Protein AF-A0A8J3VW09-F1 (afdb_monomer_lite)

Radius of gyration: 15.98 Å; chains: 1; bounding box: 36×47×38 Å

Organism: NCBI:txid556532

Foldseek 3Di:
DVVVVVQVQPAQQLLVVVDWDADPVQFIARDPLCPVDPQGQFGQDPNDTGGDPDHHSVCQNVVLQVPALDDDQPPCVPCSRADSSCCVVVVGGPCVVVNPDRDDPPPDDGDDPPDDDD

InterPro domains:
  IPR013785 Aldolase-type TIM barrel [G3DSA:3.20.20.70] (2-111)
  IPR023885 4Fe4S-binding SPASM domain [TIGR04085] (18-90)
  IPR058240 Radical SAM superfamily [SSF102114] (8-83)

pLDDT: mean 83.86, std 9.91, range [53.47, 97.31]

Structure (mmCIF, N/CA/C/O backbone):
data_AF-A0A8J3VW09-F1
#
_entry.id   AF-A0A8J3VW09-F1
#
loop_
_atom_site.group_PDB
_atom_site.id
_atom_site.type_symbol
_atom_site.label_atom_id
_atom_site.label_alt_id
_atom_site.label_comp_id
_atom_site.label_asym_id
_atom_site.label_entity_id
_atom_site.label_seq_id
_atom_site.pdbx_PDB_ins_code
_atom_site.Cartn_x
_atom_site.Cartn_y
_atom_site.Cartn_z
_atom_site.occupancy
_atom_site.B_iso_or_equiv
_atom_site.auth_seq_id
_atom_site.auth_comp_id
_atom_site.auth_asym_id
_atom_site.auth_atom_id
_atom_site.pdbx_PDB_model_num
ATOM 1 N N . MET A 1 1 ? 2.575 -9.564 -18.626 1.00 65.81 1 MET A N 1
ATOM 2 C CA . MET A 1 1 ? 1.385 -9.722 -17.763 1.00 65.81 1 MET A CA 1
ATOM 3 C C . MET A 1 1 ? 0.525 -10.920 -18.119 1.00 65.81 1 MET A C 1
ATOM 5 O O . MET A 1 1 ? 0.170 -11.617 -17.190 1.00 65.81 1 MET A O 1
ATOM 9 N N . ALA A 1 2 ? 0.230 -11.209 -19.395 1.00 73.94 2 ALA A N 1
ATOM 10 C CA . ALA A 1 2 ? -0.635 -12.341 -19.769 1.00 73.94 2 ALA A CA 1
ATOM 11 C C . ALA A 1 2 ? -0.248 -13.681 -19.111 1.00 73.94 2 ALA A C 1
ATOM 13 O O . ALA A 1 2 ? -1.117 -14.358 -18.581 1.00 73.94 2 ALA A O 1
ATOM 14 N N . ARG A 1 3 ? 1.053 -14.008 -19.060 1.00 80.75 3 ARG A N 1
ATOM 15 C CA . ARG A 1 3 ? 1.559 -15.186 -18.337 1.00 80.75 3 ARG A CA 1
ATOM 16 C C . ARG A 1 3 ? 1.207 -15.155 -16.844 1.00 80.75 3 ARG A C 1
ATOM 18 O O . ARG A 1 3 ? 0.521 -16.045 -16.378 1.00 80.75 3 ARG A O 1
ATOM 25 N N . TYR A 1 4 ? 1.591 -14.098 -16.126 1.00 78.44 4 TYR A N 1
ATOM 26 C CA . TYR A 1 4 ? 1.277 -13.968 -14.697 1.00 78.44 4 TYR A CA 1
ATOM 27 C C . TYR A 1 4 ? -0.232 -13.953 -14.418 1.00 78.44 4 TYR A C 1
ATOM 29 O O . TYR A 1 4 ? -0.674 -14.529 -13.435 1.00 78.44 4 TYR A O 1
ATOM 37 N N . ALA A 1 5 ? -1.029 -13.327 -15.286 1.00 78.88 5 ALA A N 1
ATOM 38 C CA . ALA A 1 5 ? -2.483 -13.341 -15.182 1.00 78.88 5 ALA A CA 1
ATOM 39 C C . ALA A 1 5 ? -3.057 -14.755 -15.377 1.00 78.88 5 ALA A C 1
ATOM 41 O O . ALA A 1 5 ? -3.958 -15.139 -14.637 1.00 78.88 5 ALA A O 1
ATOM 42 N N . ALA A 1 6 ? -2.512 -15.538 -16.317 1.00 82.38 6 ALA A N 1
ATOM 43 C CA . ALA A 1 6 ? -2.861 -16.949 -16.493 1.00 82.38 6 ALA A CA 1
ATOM 44 C C . ALA A 1 6 ? -2.462 -17.799 -15.275 1.00 82.38 6 ALA A C 1
ATOM 46 O O . ALA A 1 6 ? -3.206 -18.695 -14.894 1.00 82.38 6 ALA A O 1
ATOM 47 N N . ASP A 1 7 ? -1.353 -17.453 -14.618 1.00 80.06 7 ASP A N 1
ATOM 48 C CA . ASP A 1 7 ? -0.917 -18.074 -13.362 1.00 80.06 7 ASP A CA 1
ATOM 49 C C . ASP A 1 7 ? -1.758 -17.612 -12.144 1.00 80.06 7 ASP A C 1
ATOM 51 O O . ASP A 1 7 ? -1.534 -18.069 -11.026 1.00 80.06 7 ASP A O 1
ATOM 55 N N . GLY A 1 8 ? -2.732 -16.708 -12.334 1.00 80.56 8 GLY A N 1
ATOM 56 C CA . GLY A 1 8 ? -3.659 -16.237 -11.297 1.00 80.56 8 GLY A CA 1
ATOM 57 C C . GLY A 1 8 ? -3.282 -14.907 -10.635 1.00 80.56 8 GLY A C 1
ATOM 58 O O . GLY A 1 8 ? -3.930 -14.485 -9.674 1.00 80.56 8 GLY A O 1
ATOM 59 N N . TYR A 1 9 ? -2.256 -14.204 -11.120 1.00 81.94 9 TYR A N 1
ATOM 60 C CA . TYR A 1 9 ? -1.897 -12.886 -10.602 1.00 81.94 9 TYR A CA 1
ATOM 61 C C . TYR A 1 9 ? -2.882 -11.815 -11.079 1.00 81.94 9 TYR A C 1
ATOM 63 O O . TYR A 1 9 ? -2.881 -11.410 -12.241 1.00 81.94 9 TYR A O 1
ATOM 71 N N . ARG A 1 10 ? -3.695 -11.302 -10.149 1.00 78.81 10 ARG A N 1
ATOM 72 C CA . ARG A 1 10 ? -4.712 -10.269 -10.421 1.00 78.81 10 ARG A CA 1
ATOM 73 C C . ARG A 1 10 ? -4.220 -8.833 -10.219 1.00 78.81 10 ARG A C 1
ATOM 75 O O . ARG A 1 10 ? -4.986 -7.894 -10.393 1.00 78.81 10 ARG A O 1
ATOM 82 N N . GLY A 1 11 ? -2.947 -8.646 -9.867 1.00 81.94 11 GLY A N 1
ATOM 83 C CA . GLY A 1 11 ? -2.371 -7.333 -9.576 1.00 81.94 11 GLY A CA 1
ATOM 84 C C . GLY A 1 11 ? -2.298 -7.011 -8.081 1.00 81.94 11 GLY A C 1
ATOM 85 O O . GLY A 1 11 ? -2.339 -7.891 -7.222 1.00 81.94 11 GLY A O 1
ATOM 86 N N . CYS A 1 12 ? -2.128 -5.726 -7.765 1.00 85.44 12 CYS A N 1
ATOM 87 C CA . CYS A 1 12 ? -1.923 -5.257 -6.395 1.00 85.44 12 CYS A CA 1
ATOM 88 C C . CYS A 1 12 ? -3.252 -5.146 -5.633 1.00 85.44 12 CYS A C 1
ATOM 90 O O . CYS A 1 12 ? -4.064 -4.271 -5.927 1.00 85.44 12 CYS A O 1
ATOM 92 N N . ILE A 1 13 ? -3.429 -5.983 -4.607 1.00 85.88 13 ILE A N 1
ATOM 93 C CA . ILE A 1 13 ? -4.619 -5.990 -3.736 1.00 85.88 13 ILE A CA 1
ATOM 94 C C . ILE A 1 13 ? -4.837 -4.622 -3.073 1.00 85.88 13 ILE A C 1
ATOM 96 O O . ILE A 1 13 ? -5.959 -4.126 -3.080 1.00 85.88 13 ILE A O 1
ATOM 100 N N . GLY A 1 14 ? -3.767 -3.976 -2.591 1.00 87.19 14 GLY A N 1
ATOM 101 C CA . GLY A 1 14 ? -3.850 -2.657 -1.952 1.00 87.19 14 GLY A CA 1
ATOM 102 C C . GLY A 1 14 ? -4.364 -1.554 -2.883 1.00 87.19 14 GLY A C 1
ATOM 103 O O . GLY A 1 14 ? -5.071 -0.659 -2.440 1.00 87.19 14 GLY A O 1
ATOM 104 N N . ARG A 1 15 ? -4.087 -1.646 -4.192 1.00 85.44 15 ARG A N 1
ATOM 105 C CA . ARG A 1 15 ? -4.631 -0.710 -5.194 1.00 85.44 15 ARG A CA 1
ATOM 106 C C . ARG A 1 15 ? -6.069 -1.027 -5.584 1.00 85.44 15 ARG A C 1
ATOM 108 O O . ARG A 1 15 ? -6.822 -0.119 -5.910 1.00 85.44 15 ARG A O 1
ATOM 115 N N . MET A 1 16 ? -6.425 -2.309 -5.604 1.00 84.31 16 MET A N 1
ATOM 116 C CA . MET A 1 16 ? -7.783 -2.748 -5.929 1.00 84.31 16 MET A CA 1
ATOM 117 C C . MET A 1 16 ? -8.749 -2.580 -4.754 1.00 84.31 16 MET A C 1
ATOM 119 O O . MET A 1 16 ? -9.952 -2.670 -4.966 1.00 84.31 16 MET A O 1
ATOM 123 N N . LEU A 1 17 ? -8.234 -2.353 -3.537 1.00 84.56 17 LEU A N 1
ATOM 124 C CA . LEU A 1 17 ? -9.013 -2.315 -2.295 1.00 84.56 17 LEU A CA 1
ATOM 125 C C . LEU A 1 17 ? -9.884 -3.572 -2.115 1.00 84.56 17 LEU A C 1
ATOM 127 O O . LEU A 1 17 ? -10.955 -3.526 -1.522 1.00 84.56 17 LEU A O 1
ATOM 131 N N . ASP A 1 18 ? -9.411 -4.707 -2.638 1.00 82.81 18 ASP A N 1
ATOM 132 C CA . ASP A 1 18 ? -10.179 -5.958 -2.697 1.00 82.81 18 ASP A CA 1
ATOM 133 C C . ASP A 1 18 ? -10.347 -6.591 -1.306 1.00 82.81 18 ASP A C 1
ATOM 135 O O . ASP A 1 18 ? -11.294 -7.331 -1.051 1.00 82.81 18 ASP A O 1
ATOM 139 N N . ARG A 1 19 ? -9.407 -6.328 -0.387 1.00 86.06 19 ARG A N 1
ATOM 140 C CA . ARG A 1 19 ? -9.376 -6.941 0.947 1.00 86.06 19 ARG A CA 1
ATOM 141 C C . ARG A 1 19 ? -8.846 -5.968 1.990 1.00 86.06 19 ARG A C 1
ATOM 143 O O . ARG A 1 19 ? -7.879 -5.255 1.738 1.00 86.06 19 ARG A O 1
ATOM 150 N N . ILE A 1 20 ? -9.440 -6.022 3.179 1.00 91.12 20 ILE A N 1
ATOM 151 C CA . ILE A 1 20 ? -8.967 -5.341 4.387 1.00 91.12 20 ILE A CA 1
ATOM 152 C C . ILE A 1 20 ? -8.638 -6.402 5.439 1.00 91.12 20 ILE A C 1
ATOM 154 O O . ILE A 1 20 ? -9.392 -7.354 5.629 1.00 91.12 20 ILE A O 1
ATOM 158 N N . SER A 1 21 ? -7.506 -6.235 6.118 1.00 93.75 21 SER A N 1
ATOM 159 C CA . SER A 1 21 ? -7.116 -7.019 7.293 1.00 93.75 21 SER A CA 1
ATOM 160 C C . SER A 1 21 ? -7.266 -6.142 8.530 1.00 93.75 21 SER A C 1
ATOM 162 O O . SER A 1 21 ? -6.627 -5.098 8.598 1.00 93.75 21 SER A O 1
ATOM 164 N N . ILE A 1 22 ? -8.107 -6.548 9.480 1.00 95.56 22 ILE A N 1
ATOM 165 C CA . ILE A 1 22 ? -8.338 -5.829 10.741 1.00 95.56 22 ILE A CA 1
ATOM 166 C C . ILE A 1 22 ? -7.590 -6.560 11.852 1.00 95.56 22 ILE A C 1
ATOM 168 O O . ILE A 1 22 ? -7.762 -7.768 12.022 1.00 95.56 22 ILE A O 1
ATOM 172 N N . PHE A 1 23 ? -6.758 -5.831 12.586 1.00 95.81 23 PHE A N 1
ATOM 173 C CA . PHE A 1 23 ? -5.943 -6.359 13.671 1.00 95.81 23 PHE A CA 1
ATOM 174 C C . PHE A 1 23 ? -6.653 -6.204 15.026 1.00 95.81 23 PHE A C 1
ATOM 176 O O . PHE A 1 23 ? -7.561 -5.379 15.156 1.00 95.81 23 PHE A O 1
ATOM 183 N N . PRO A 1 24 ? -6.261 -6.981 16.057 1.00 95.25 24 PRO A N 1
ATOM 184 C CA . PRO A 1 24 ? -6.880 -6.907 17.386 1.00 95.25 24 PRO A CA 1
ATOM 185 C C . PRO A 1 24 ? -6.767 -5.542 18.078 1.00 95.25 24 PRO A C 1
ATOM 187 O O . PRO A 1 24 ? -7.561 -5.245 18.964 1.00 95.25 24 PRO A O 1
ATOM 190 N N . ASP A 1 25 ? -5.794 -4.718 17.686 1.00 94.81 25 ASP A N 1
ATOM 191 C CA . ASP A 1 25 ? -5.616 -3.342 18.170 1.00 94.81 25 ASP A CA 1
ATOM 192 C C . ASP A 1 25 ? -6.530 -2.324 17.463 1.00 94.81 25 ASP A C 1
ATOM 194 O O . ASP A 1 25 ? -6.488 -1.133 17.761 1.00 94.81 25 ASP A O 1
ATOM 198 N N . GLY A 1 26 ? -7.354 -2.791 16.525 1.00 96.00 26 GLY A N 1
ATOM 199 C CA . GLY A 1 26 ? -8.274 -1.983 15.741 1.00 96.00 26 GLY A CA 1
ATOM 200 C C . GLY A 1 26 ? -7.680 -1.436 14.446 1.00 96.00 26 GLY A C 1
ATOM 201 O O . GLY A 1 26 ? -8.452 -0.991 13.599 1.00 96.00 26 GLY A O 1
ATOM 202 N N . ARG A 1 27 ? -6.364 -1.497 14.215 1.00 96.81 27 ARG A N 1
ATOM 203 C CA . ARG A 1 27 ? -5.781 -0.999 12.961 1.00 96.81 27 ARG A CA 1
ATOM 204 C C . ARG A 1 27 ? -6.192 -1.890 11.792 1.00 96.81 27 ARG A C 1
ATOM 206 O O . ARG A 1 27 ? -6.206 -3.118 11.888 1.00 96.81 27 ARG A O 1
ATOM 213 N N . ALA A 1 28 ? -6.538 -1.269 10.671 1.00 96.50 28 ALA A N 1
ATOM 214 C CA . ALA A 1 28 ? -6.996 -1.950 9.472 1.00 96.50 28 ALA A CA 1
ATOM 215 C C . ALA A 1 28 ? -6.137 -1.571 8.262 1.00 96.50 28 ALA A C 1
ATOM 217 O O . ALA A 1 28 ? -5.936 -0.391 7.972 1.00 96.50 28 ALA A O 1
ATOM 218 N N . TYR A 1 29 ? -5.673 -2.591 7.541 1.00 95.81 29 TYR A N 1
ATOM 219 C CA . TYR A 1 29 ? -4.709 -2.464 6.450 1.00 95.81 29 TYR A CA 1
ATOM 220 C C . TYR A 1 29 ? -5.231 -3.084 5.154 1.00 95.81 29 TYR A C 1
ATOM 222 O O . TYR A 1 29 ? -5.872 -4.139 5.176 1.00 95.81 29 TYR A O 1
ATOM 230 N N . VAL A 1 30 ? -4.900 -2.481 4.014 1.00 93.62 30 VAL A N 1
ATOM 231 C CA . VAL A 1 30 ? -5.191 -3.016 2.669 1.00 93.62 30 VAL A CA 1
ATOM 232 C C . VAL A 1 30 ? -3.999 -3.756 2.054 1.00 93.62 30 VAL A C 1
ATOM 234 O O . VAL A 1 30 ? -4.161 -4.517 1.096 1.00 93.62 30 VAL A O 1
ATOM 237 N N . CYS A 1 31 ? -2.790 -3.579 2.594 1.00 93.31 31 CYS A N 1
ATOM 238 C CA . CYS A 1 31 ? -1.585 -4.264 2.152 1.00 93.31 31 CYS A CA 1
ATOM 239 C C . CYS A 1 31 ? -0.947 -5.078 3.276 1.00 93.31 31 CYS A C 1
ATOM 241 O O . CYS A 1 31 ? -0.468 -4.552 4.276 1.00 93.31 31 CYS A O 1
ATOM 243 N N . SER A 1 32 ? -0.814 -6.384 3.045 1.00 91.12 32 SER A N 1
ATOM 244 C CA . SER A 1 32 ? -0.154 -7.282 3.997 1.00 91.12 32 SER A CA 1
ATOM 245 C C . SER A 1 32 ? 1.335 -7.016 4.204 1.00 91.12 32 SER A C 1
ATOM 247 O O . SER A 1 32 ? 1.916 -7.560 5.133 1.00 91.12 32 SER A O 1
ATOM 249 N N . PHE A 1 33 ? 1.961 -6.196 3.358 1.00 92.12 33 PHE A N 1
ATOM 250 C CA . PHE A 1 33 ? 3.370 -5.841 3.510 1.00 92.12 33 PHE A CA 1
ATOM 251 C C . PHE A 1 33 ? 3.589 -4.629 4.426 1.00 92.12 33 PHE A C 1
ATOM 253 O O . PHE A 1 33 ? 4.729 -4.276 4.698 1.00 92.12 33 PHE A O 1
ATOM 260 N N . LEU A 1 34 ? 2.508 -3.994 4.892 1.00 93.12 34 LEU A N 1
ATOM 261 C CA . LEU A 1 34 ? 2.543 -2.769 5.693 1.00 93.12 34 LEU A CA 1
ATOM 262 C C . LEU A 1 34 ? 1.963 -2.942 7.101 1.00 93.12 34 LEU A C 1
ATOM 264 O O . LEU A 1 34 ? 1.818 -1.948 7.810 1.00 93.12 34 LEU A O 1
ATOM 268 N N . PHE A 1 35 ? 1.658 -4.175 7.516 1.00 92.38 35 PHE A N 1
ATOM 269 C CA . PHE A 1 35 ? 1.024 -4.476 8.805 1.00 92.38 35 PHE A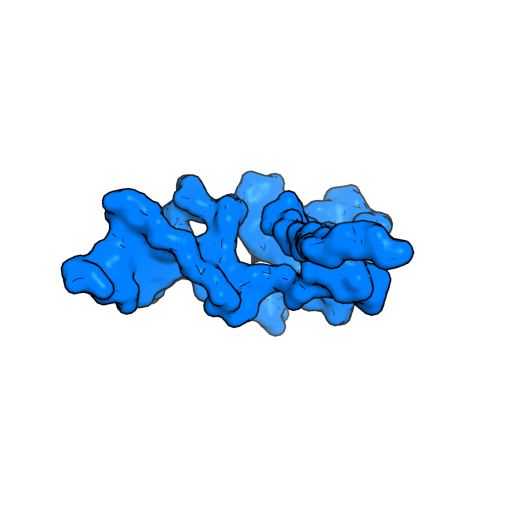 CA 1
ATOM 270 C C . PHE A 1 35 ? 1.772 -3.912 10.022 1.00 92.38 35 PHE A C 1
ATOM 272 O O . PHE A 1 35 ? 1.134 -3.512 10.988 1.00 92.38 35 PHE A O 1
ATOM 279 N N . ASP A 1 36 ? 3.100 -3.810 9.959 1.00 85.88 36 ASP A N 1
ATOM 280 C CA . ASP A 1 36 ? 3.922 -3.287 11.059 1.00 85.88 36 ASP A CA 1
ATOM 281 C C . ASP A 1 36 ? 4.178 -1.772 10.967 1.00 85.88 36 ASP A C 1
ATOM 283 O O . ASP A 1 36 ? 5.004 -1.226 11.696 1.00 85.88 36 ASP A O 1
ATOM 287 N N . THR A 1 37 ? 3.495 -1.072 10.058 1.00 91.81 37 THR A N 1
ATOM 288 C CA . THR A 1 37 ? 3.650 0.376 9.864 1.00 91.81 37 THR A CA 1
ATOM 289 C C . THR A 1 37 ? 2.482 1.153 10.458 1.00 91.81 37 THR A C 1
ATOM 291 O O . THR A 1 37 ? 1.378 0.632 10.626 1.00 91.81 37 THR A O 1
ATOM 294 N N . ASP A 1 38 ? 2.685 2.448 10.681 1.00 92.12 38 ASP A N 1
ATOM 295 C CA . ASP A 1 38 ? 1.612 3.348 11.112 1.00 92.12 38 ASP A CA 1
ATOM 296 C C . ASP A 1 38 ? 0.739 3.861 9.953 1.00 92.12 38 ASP A C 1
ATOM 298 O O . ASP A 1 38 ? -0.176 4.647 10.178 1.00 92.12 38 ASP A O 1
ATOM 302 N N . LEU A 1 39 ? 0.943 3.378 8.720 1.00 95.12 39 LEU A N 1
ATOM 303 C CA . LEU A 1 39 ? 0.202 3.809 7.524 1.00 95.12 39 LEU A CA 1
ATOM 304 C C . LEU A 1 39 ? -1.162 3.122 7.336 1.00 95.12 39 LEU A C 1
ATOM 306 O O . LEU A 1 39 ? -1.706 3.145 6.237 1.00 95.12 39 LEU A O 1
ATOM 310 N N . HIS A 1 40 ? -1.725 2.517 8.376 1.00 95.81 40 HIS A N 1
ATOM 311 C CA . HIS A 1 40 ? -3.022 1.837 8.340 1.00 95.81 40 HIS A CA 1
ATOM 312 C C . HIS A 1 40 ? -4.121 2.652 7.629 1.00 95.81 40 HIS A C 1
ATOM 314 O O . HIS A 1 40 ? -4.358 3.826 7.934 1.00 95.81 40 HIS A O 1
ATOM 320 N N . PHE A 1 41 ? -4.807 2.005 6.684 1.00 96.25 41 PHE A N 1
ATOM 321 C CA . PHE A 1 41 ? -5.898 2.576 5.891 1.00 96.25 41 PHE A CA 1
ATOM 322 C C . PHE A 1 41 ? -7.082 3.064 6.742 1.00 96.25 41 PHE A C 1
ATOM 324 O O . PHE A 1 41 ? -7.692 4.096 6.454 1.00 96.25 41 PHE A O 1
ATOM 331 N N . ALA A 1 42 ? -7.430 2.321 7.791 1.00 96.19 42 ALA A N 1
ATOM 332 C CA . ALA A 1 42 ? -8.587 2.610 8.631 1.00 96.19 42 ALA A CA 1
ATOM 333 C C . ALA A 1 42 ? -8.397 2.089 10.060 1.00 96.19 42 ALA A C 1
ATOM 335 O O . ALA A 1 42 ? -7.463 1.343 10.341 1.00 96.19 42 ALA A O 1
ATOM 336 N N . ASN A 1 43 ? -9.308 2.464 10.953 1.00 96.75 43 ASN A N 1
ATOM 337 C CA . ASN A 1 43 ? -9.428 1.907 12.296 1.00 96.75 43 ASN A CA 1
ATOM 338 C C . ASN A 1 43 ? -10.815 1.293 12.489 1.00 96.75 43 ASN A C 1
ATOM 340 O O . ASN A 1 43 ? -11.808 1.809 11.982 1.00 96.75 43 ASN A O 1
ATOM 344 N N . MET A 1 44 ? -10.885 0.211 13.251 1.00 97.31 44 MET A N 1
ATOM 345 C CA . MET A 1 44 ? -12.119 -0.358 13.765 1.00 97.31 44 MET A CA 1
ATOM 346 C C . MET A 1 44 ? -12.466 0.349 15.076 1.00 97.31 44 MET A C 1
ATOM 348 O O . MET A 1 44 ? -11.759 0.201 16.069 1.00 97.31 44 MET A O 1
ATOM 352 N N . VAL A 1 45 ? -13.551 1.118 15.077 1.00 96.38 45 VAL A N 1
ATOM 353 C CA . VAL A 1 45 ? -14.043 1.868 16.238 1.00 96.38 45 VAL A CA 1
ATOM 354 C C . VAL A 1 45 ? -15.495 1.479 16.459 1.00 96.38 45 VAL A C 1
ATOM 356 O O . VAL A 1 45 ? -16.316 1.647 15.562 1.00 96.38 45 VAL A O 1
ATOM 359 N N . ASP A 1 46 ? -15.805 0.904 17.621 1.00 95.25 46 ASP A N 1
ATOM 360 C CA . ASP A 1 46 ? -17.166 0.495 18.002 1.00 95.25 46 ASP A CA 1
ATOM 361 C C . ASP A 1 46 ? -17.884 -0.357 16.932 1.00 95.25 46 ASP A C 1
ATOM 363 O O . ASP A 1 46 ? -19.063 -0.178 16.628 1.00 95.25 46 ASP A O 1
ATOM 367 N N . GLY A 1 47 ? -17.144 -1.289 16.320 1.00 94.56 47 GLY A N 1
ATOM 368 C CA . GLY A 1 47 ? -17.655 -2.175 15.268 1.00 94.56 47 GLY A CA 1
ATOM 369 C C . GLY A 1 47 ? -17.795 -1.524 13.888 1.00 94.56 47 GLY A C 1
ATOM 370 O O . GLY A 1 47 ? -18.307 -2.162 12.969 1.00 94.56 47 GLY A O 1
ATOM 371 N N . GLN A 1 48 ? -17.336 -0.283 13.718 1.00 96.56 48 GLN A N 1
ATOM 372 C CA . GLN A 1 48 ? -17.347 0.438 12.449 1.00 96.56 48 GLN A CA 1
ATOM 373 C C . GLN A 1 48 ? -15.935 0.642 11.908 1.00 96.56 48 GLN A C 1
ATOM 375 O O . GLN A 1 48 ? -15.009 0.978 12.643 1.00 96.56 48 GLN A O 1
ATOM 380 N N . VAL A 1 49 ? -15.782 0.501 10.591 1.00 95.38 49 VAL A N 1
ATOM 381 C CA . VAL A 1 49 ? -14.541 0.854 9.895 1.00 95.38 49 VAL A CA 1
ATOM 382 C C . VAL A 1 49 ? -14.540 2.358 9.637 1.00 95.38 49 VAL A C 1
ATOM 384 O O . VAL A 1 49 ? -15.305 2.865 8.817 1.00 95.38 49 VAL A O 1
ATOM 387 N N . VAL A 1 50 ? -13.661 3.071 10.331 1.00 96.69 50 VAL A N 1
ATOM 388 C CA . VAL A 1 50 ? -13.464 4.514 10.208 1.00 96.69 50 VAL A CA 1
ATOM 389 C C . VAL A 1 50 ? -12.172 4.768 9.446 1.00 96.69 50 VAL A C 1
ATOM 391 O O . VAL A 1 50 ? -11.089 4.407 9.903 1.00 96.69 50 VAL A O 1
ATOM 394 N N . LEU A 1 51 ? -12.278 5.398 8.275 1.00 94.75 51 LEU A N 1
ATOM 395 C CA . LEU A 1 51 ? -11.113 5.719 7.448 1.00 94.75 51 LEU A CA 1
ATOM 396 C C . LEU A 1 51 ? -10.137 6.626 8.199 1.00 94.75 51 LEU A C 1
ATOM 398 O O . LEU A 1 51 ? -10.539 7.632 8.795 1.00 94.75 51 LEU A O 1
ATOM 402 N N . ASN A 1 52 ? -8.851 6.297 8.114 1.00 94.19 52 ASN A N 1
ATOM 403 C CA . ASN A 1 52 ? -7.803 7.188 8.571 1.00 94.19 52 ASN A CA 1
ATOM 404 C C . ASN A 1 52 ? -7.739 8.386 7.609 1.00 94.19 52 ASN A C 1
ATOM 406 O O . ASN A 1 52 ? -7.604 8.217 6.402 1.00 94.19 52 ASN A O 1
ATOM 410 N N . LYS A 1 53 ? -7.904 9.607 8.132 1.00 91.31 53 LYS A N 1
ATOM 411 C CA . LYS A 1 53 ? -7.908 10.841 7.322 1.00 91.31 53 LYS A CA 1
ATOM 412 C C . LYS A 1 53 ? -6.525 11.486 7.195 1.00 91.31 53 LYS A C 1
ATOM 414 O O . LYS A 1 53 ? -6.386 12.453 6.451 1.00 91.31 53 LYS A O 1
ATOM 419 N N . GLY A 1 54 ? -5.539 11.003 7.951 1.00 91.62 54 GLY A N 1
ATOM 420 C CA . GLY A 1 54 ? -4.138 11.372 7.767 1.00 91.62 54 GLY A CA 1
ATOM 421 C C . GLY A 1 54 ? -3.487 10.564 6.646 1.00 91.62 54 GLY A C 1
ATOM 422 O O . GLY A 1 54 ? -4.145 9.743 6.007 1.00 91.62 54 GLY A O 1
ATOM 423 N N . THR A 1 55 ? -2.182 10.769 6.452 1.00 91.62 55 THR A N 1
ATOM 424 C CA . THR A 1 55 ? -1.378 9.992 5.500 1.00 91.62 55 THR A CA 1
ATOM 425 C C . THR A 1 55 ? -1.493 8.498 5.789 1.00 91.62 55 THR A C 1
ATOM 427 O O . THR A 1 55 ? -1.150 8.056 6.886 1.00 91.62 55 THR A O 1
ATOM 430 N N . ASN A 1 56 ? -1.939 7.722 4.803 1.00 94.25 56 ASN A N 1
ATOM 431 C CA . ASN A 1 56 ? -2.110 6.276 4.944 1.00 94.25 56 ASN A CA 1
ATOM 432 C C . ASN A 1 56 ? -1.824 5.502 3.640 1.00 94.25 56 ASN A C 1
ATOM 434 O O . ASN A 1 56 ? -1.348 6.050 2.642 1.00 94.25 56 ASN A O 1
ATOM 438 N N . GLU A 1 57 ? -2.101 4.198 3.649 1.00 94.31 57 GLU A N 1
ATOM 439 C CA . GLU A 1 57 ? -1.983 3.295 2.502 1.00 94.31 57 GLU A CA 1
ATOM 440 C C . GLU A 1 57 ? -2.674 3.808 1.233 1.00 94.31 57 GLU A C 1
ATOM 442 O O . GLU A 1 57 ? -2.139 3.639 0.139 1.00 94.31 57 GLU A O 1
ATOM 447 N N . PHE A 1 58 ? -3.834 4.455 1.343 1.00 91.56 58 PHE A N 1
ATOM 448 C CA . PHE A 1 58 ? -4.541 5.024 0.199 1.00 91.56 58 PHE A CA 1
ATOM 449 C C . PHE A 1 58 ? -3.694 6.072 -0.522 1.00 91.56 58 PHE A C 1
ATOM 451 O O . PHE A 1 58 ? -3.554 6.017 -1.747 1.00 91.56 58 PHE A O 1
ATOM 458 N N . ASP A 1 59 ? -3.075 6.992 0.218 1.00 90.44 59 ASP A N 1
ATOM 459 C CA . ASP A 1 59 ? -2.186 8.003 -0.357 1.00 90.44 59 ASP A CA 1
ATOM 460 C C . ASP A 1 59 ? -0.983 7.337 -1.026 1.00 90.44 59 ASP A C 1
ATOM 462 O O . ASP A 1 59 ? -0.618 7.663 -2.158 1.00 90.44 59 ASP A O 1
ATOM 466 N N . LEU A 1 60 ? -0.407 6.333 -0.362 1.00 90.81 60 LEU A N 1
ATOM 467 C CA . LEU A 1 60 ? 0.726 5.571 -0.875 1.00 90.81 60 LEU A CA 1
ATOM 468 C C . LEU A 1 60 ? 0.394 4.856 -2.200 1.00 90.81 60 LEU A C 1
ATOM 470 O O . LEU A 1 60 ? 1.173 4.919 -3.156 1.00 90.81 60 LEU A O 1
ATOM 474 N N . PHE A 1 61 ? -0.765 4.197 -2.283 1.00 89.69 61 PHE A N 1
ATOM 475 C CA . PHE A 1 61 ? -1.187 3.425 -3.455 1.00 89.69 61 PHE A CA 1
ATOM 476 C C . PHE A 1 61 ? -1.788 4.270 -4.580 1.00 89.69 61 PHE A C 1
ATOM 478 O O . PHE A 1 61 ? -1.758 3.836 -5.734 1.00 89.69 61 PHE A O 1
ATOM 485 N N . THR A 1 62 ? -2.289 5.471 -4.296 1.00 87.19 62 THR A N 1
ATOM 486 C CA . THR A 1 62 ? -2.753 6.405 -5.334 1.00 87.19 62 THR A CA 1
ATOM 487 C C . THR A 1 62 ? -1.626 7.281 -5.878 1.00 87.19 62 THR A C 1
ATOM 489 O O . THR A 1 62 ? -1.652 7.628 -7.061 1.00 87.19 62 THR A O 1
ATOM 492 N N . ARG A 1 63 ? -0.582 7.572 -5.086 1.00 86.31 63 ARG A N 1
ATOM 493 C CA . ARG A 1 63 ? 0.613 8.316 -5.530 1.00 86.31 63 ARG A CA 1
ATOM 494 C C . ARG A 1 63 ? 1.236 7.721 -6.791 1.00 86.31 63 ARG A C 1
ATOM 496 O O . ARG A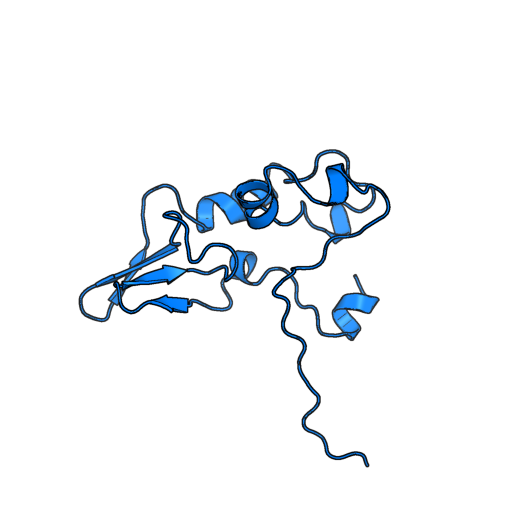 1 63 ? 1.569 8.456 -7.719 1.00 86.31 63 ARG A O 1
ATOM 503 N N . VAL A 1 64 ? 1.325 6.394 -6.860 1.00 81.25 64 VAL A N 1
ATOM 504 C CA . VAL A 1 64 ? 1.908 5.655 -7.996 1.00 81.25 64 VAL A CA 1
ATOM 505 C C . VAL A 1 64 ? 1.131 5.763 -9.305 1.00 81.25 64 VAL A C 1
ATOM 507 O O . VAL A 1 64 ? 1.677 5.443 -10.358 1.00 81.25 64 VAL A O 1
ATOM 510 N N . LEU A 1 65 ? -0.106 6.267 -9.269 1.00 77.62 65 LEU A N 1
ATOM 511 C CA . LEU A 1 65 ? -0.865 6.611 -10.475 1.00 77.62 65 LEU A CA 1
ATOM 512 C C . LEU A 1 65 ? -0.358 7.903 -11.135 1.00 77.62 65 LEU A C 1
ATOM 514 O O . LEU A 1 65 ? -0.618 8.127 -12.313 1.00 77.62 65 LEU A O 1
ATOM 518 N N . ARG A 1 66 ? 0.349 8.756 -10.382 1.00 81.31 66 ARG A N 1
ATOM 519 C CA . ARG A 1 66 ? 0.953 10.006 -10.872 1.00 81.31 66 ARG A CA 1
ATOM 520 C C . ARG A 1 66 ? 2.464 9.883 -11.028 1.00 81.31 66 ARG A C 1
ATOM 522 O O . ARG A 1 66 ? 3.014 10.336 -12.026 1.00 81.31 66 ARG A O 1
ATOM 529 N N . THR A 1 67 ? 3.110 9.252 -10.052 1.00 81.25 67 THR A N 1
ATOM 530 C CA . THR A 1 67 ? 4.565 9.114 -9.974 1.00 81.25 67 THR A CA 1
ATOM 531 C C . THR A 1 67 ? 4.908 7.668 -9.672 1.00 81.25 67 THR A C 1
ATOM 533 O O . THR A 1 67 ? 4.768 7.224 -8.536 1.00 81.25 67 THR A O 1
ATOM 536 N N . ALA A 1 68 ? 5.341 6.926 -10.688 1.00 78.00 68 ALA A N 1
ATOM 537 C CA . ALA A 1 68 ? 5.756 5.538 -10.529 1.00 78.00 68 ALA A CA 1
ATOM 538 C C . ALA A 1 68 ? 6.846 5.391 -9.444 1.00 78.00 68 ALA A C 1
ATOM 540 O O . ALA A 1 68 ? 7.764 6.204 -9.380 1.00 78.00 68 ALA A O 1
ATOM 541 N N . SER A 1 69 ? 6.765 4.337 -8.619 1.00 76.38 69 SER A N 1
ATOM 542 C CA . SER A 1 69 ? 7.796 4.003 -7.614 1.00 76.38 69 SER A CA 1
ATOM 543 C C . SER A 1 69 ? 9.134 3.644 -8.250 1.00 76.38 69 SER A C 1
ATOM 545 O O . SER A 1 69 ? 10.195 3.796 -7.657 1.00 76.38 69 SER A O 1
ATOM 547 N N . CYS A 1 70 ? 9.088 3.147 -9.479 1.00 72.50 70 CYS A N 1
ATOM 548 C CA . CYS A 1 70 ? 10.249 3.001 -10.335 1.00 72.50 70 CYS A CA 1
ATOM 549 C C . CYS A 1 70 ? 10.302 4.179 -11.310 1.00 72.50 70 CYS A C 1
ATOM 551 O O . CYS A 1 70 ? 9.265 4.540 -11.858 1.00 72.50 70 CYS A O 1
ATOM 553 N N . GLY A 1 71 ? 11.487 4.741 -11.563 1.00 70.06 71 GLY A N 1
ATOM 554 C CA . GLY A 1 71 ? 11.681 5.784 -12.576 1.00 70.06 71 GLY A CA 1
ATOM 555 C C . GLY A 1 71 ? 11.430 5.271 -14.004 1.00 70.06 71 GLY A C 1
ATOM 556 O O . GLY A 1 71 ? 10.335 4.838 -14.361 1.00 70.06 71 GLY A O 1
ATOM 557 N N . SER A 1 72 ? 12.448 5.282 -14.863 1.00 67.69 72 SER A N 1
ATOM 558 C CA . SER A 1 72 ? 12.328 4.755 -16.229 1.00 67.69 72 SER A CA 1
ATOM 559 C C . SER A 1 72 ? 12.418 3.221 -16.255 1.00 67.69 72 SER A C 1
ATOM 561 O O . SER A 1 72 ? 13.469 2.656 -16.548 1.00 67.69 72 SER A O 1
ATOM 563 N N . CYS A 1 73 ? 11.318 2.532 -15.940 1.00 68.81 73 CYS A N 1
ATOM 564 C CA . CYS A 1 73 ? 11.219 1.075 -16.072 1.00 68.81 73 CYS A CA 1
ATOM 565 C C . CYS A 1 73 ? 10.848 0.664 -17.507 1.00 68.81 73 CYS A C 1
ATOM 567 O O . CYS A 1 73 ? 9.875 1.162 -18.078 1.00 68.81 73 CYS A O 1
ATOM 569 N N . ARG A 1 74 ? 11.565 -0.322 -18.064 1.00 68.50 74 ARG A N 1
ATOM 570 C CA . ARG A 1 74 ? 11.360 -0.849 -19.429 1.00 68.50 74 ARG A CA 1
ATOM 571 C C . ARG A 1 74 ? 9.960 -1.446 -19.654 1.00 68.50 74 ARG A C 1
ATOM 573 O O . ARG A 1 74 ? 9.506 -1.543 -20.788 1.00 68.50 74 ARG A O 1
ATOM 580 N N . VAL A 1 75 ? 9.267 -1.820 -18.576 1.00 71.81 75 VAL A N 1
ATOM 581 C CA . VAL A 1 75 ? 7.921 -2.417 -18.594 1.00 71.81 75 VAL A CA 1
ATOM 582 C C . VAL A 1 75 ? 6.888 -1.583 -17.823 1.00 71.81 75 VAL A C 1
ATOM 584 O O . VAL A 1 75 ? 5.950 -2.130 -17.240 1.00 71.81 75 VAL A O 1
ATOM 587 N N . GLY A 1 76 ? 7.047 -0.254 -17.800 1.00 69.38 76 GLY A N 1
ATOM 588 C CA . GLY A 1 76 ? 6.213 0.656 -17.003 1.00 69.38 76 GLY A CA 1
ATOM 589 C C . GLY A 1 76 ? 4.699 0.456 -17.168 1.00 69.38 76 GLY A C 1
ATOM 590 O O . GLY A 1 76 ? 3.982 0.429 -16.170 1.00 69.38 76 GLY A O 1
ATOM 591 N N . SER A 1 77 ? 4.219 0.210 -18.392 1.00 68.88 77 SER A N 1
ATOM 592 C CA . SER A 1 77 ? 2.796 -0.046 -18.685 1.00 68.88 77 SER A CA 1
ATOM 593 C C . SER A 1 77 ? 2.282 -1.393 -18.171 1.00 68.88 77 SER A C 1
ATOM 595 O O . SER A 1 77 ? 1.092 -1.547 -17.924 1.00 68.88 77 SER A O 1
ATOM 597 N N . ALA A 1 78 ? 3.165 -2.377 -17.992 1.00 69.81 7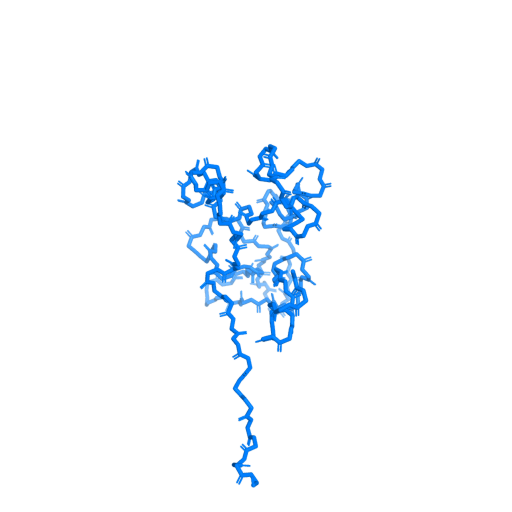8 ALA A N 1
ATOM 598 C CA . ALA A 1 78 ? 2.807 -3.684 -17.459 1.00 69.81 78 ALA A CA 1
ATOM 599 C C . ALA A 1 78 ? 2.813 -3.675 -15.925 1.00 69.81 78 ALA A C 1
ATOM 601 O O . ALA A 1 78 ? 1.900 -4.208 -15.309 1.00 69.81 78 ALA A O 1
ATOM 602 N N . CYS A 1 79 ? 3.830 -3.063 -15.313 1.00 73.62 79 CYS A N 1
ATOM 603 C CA . CYS A 1 79 ? 3.992 -2.983 -13.859 1.00 73.62 79 CYS A CA 1
ATOM 604 C C . CYS A 1 79 ? 3.088 -1.912 -13.217 1.00 73.62 79 CYS A C 1
ATOM 606 O O . CYS A 1 79 ? 2.781 -1.980 -12.026 1.00 73.62 79 CYS A O 1
ATOM 608 N N . MET A 1 80 ? 2.658 -0.918 -14.005 1.00 76.94 80 MET A N 1
ATOM 609 C CA . MET A 1 80 ? 1.853 0.224 -13.559 1.00 76.94 80 MET A CA 1
ATOM 610 C C . MET A 1 80 ? 2.526 0.990 -12.411 1.00 76.94 80 MET A C 1
ATOM 612 O O . MET A 1 80 ? 1.886 1.361 -11.429 1.00 76.94 80 MET A O 1
ATOM 616 N N . GLY A 1 81 ? 3.842 1.176 -12.494 1.00 78.94 81 GLY A N 1
ATOM 617 C CA . GLY A 1 81 ? 4.605 1.968 -11.531 1.00 78.94 81 GLY A CA 1
ATOM 618 C C . GLY A 1 81 ? 5.037 1.259 -10.243 1.00 78.94 81 GLY A C 1
ATOM 619 O O . GLY A 1 81 ? 5.426 1.947 -9.310 1.00 78.94 81 GLY A O 1
ATOM 620 N N . GLY A 1 82 ? 5.008 -0.077 -10.168 1.00 82.81 82 GLY A N 1
ATOM 621 C CA . GLY A 1 82 ? 5.678 -0.828 -9.091 1.00 82.81 82 GLY A CA 1
ATOM 622 C C . GLY A 1 82 ? 4.925 -0.924 -7.761 1.00 82.81 82 GLY A C 1
ATOM 623 O O . GLY A 1 82 ? 3.789 -0.478 -7.621 1.00 82.81 82 GLY A O 1
ATOM 624 N N . CYS A 1 83 ? 5.548 -1.559 -6.767 1.00 87.81 83 CYS A N 1
ATOM 625 C CA . CYS A 1 83 ? 4.981 -1.695 -5.426 1.00 87.81 83 CYS A CA 1
ATOM 626 C C . CYS A 1 83 ? 5.465 -0.543 -4.525 1.00 87.81 83 CYS A C 1
ATOM 628 O O . CYS A 1 83 ? 6.629 -0.558 -4.127 1.00 87.81 83 CYS A O 1
ATOM 630 N N . PRO A 1 84 ? 4.608 0.424 -4.147 1.00 88.25 84 PRO A N 1
ATOM 631 C CA . PRO A 1 84 ? 5.043 1.522 -3.282 1.00 88.25 84 PRO A CA 1
ATOM 632 C C . PRO A 1 84 ? 5.302 1.080 -1.836 1.00 88.25 84 PRO A C 1
ATOM 634 O O . PRO A 1 84 ? 6.115 1.687 -1.148 1.00 88.25 84 PRO A O 1
ATOM 637 N N . ALA A 1 85 ? 4.669 -0.008 -1.384 1.00 91.19 85 ALA A N 1
ATOM 638 C CA . ALA A 1 85 ? 4.987 -0.617 -0.094 1.00 91.19 85 ALA A CA 1
ATOM 639 C C . ALA A 1 85 ? 6.416 -1.181 -0.069 1.00 91.19 85 ALA A C 1
ATOM 641 O O . ALA A 1 85 ? 7.094 -1.106 0.948 1.00 91.19 85 ALA A O 1
ATOM 642 N N . GLU A 1 86 ? 6.892 -1.719 -1.196 1.00 88.31 86 GLU A N 1
ATOM 643 C CA . GLU A 1 86 ? 8.262 -2.217 -1.291 1.00 88.31 86 GLU A CA 1
ATOM 644 C C . GLU A 1 86 ? 9.283 -1.088 -1.248 1.00 88.31 86 GLU A C 1
ATOM 646 O O . GLU A 1 86 ? 10.245 -1.187 -0.500 1.00 88.31 86 GLU A O 1
ATOM 651 N N . GLU A 1 87 ? 9.040 0.002 -1.973 1.00 86.69 87 GLU A N 1
ATOM 652 C CA . GLU A 1 87 ? 9.879 1.202 -1.912 1.00 86.69 87 GLU A CA 1
ATOM 653 C C . GLU A 1 87 ? 9.987 1.742 -0.478 1.00 86.69 87 GLU A C 1
ATOM 655 O O . GLU A 1 87 ? 11.080 2.076 -0.028 1.00 86.69 87 GLU A O 1
ATOM 660 N N . LEU A 1 88 ? 8.870 1.770 0.256 1.00 89.19 88 LEU A N 1
ATOM 661 C CA . LEU A 1 88 ? 8.837 2.221 1.644 1.00 89.19 88 LEU A CA 1
ATOM 662 C C . LEU A 1 88 ? 9.650 1.309 2.577 1.00 89.19 88 LEU A C 1
ATOM 664 O O . LEU A 1 88 ? 10.433 1.802 3.382 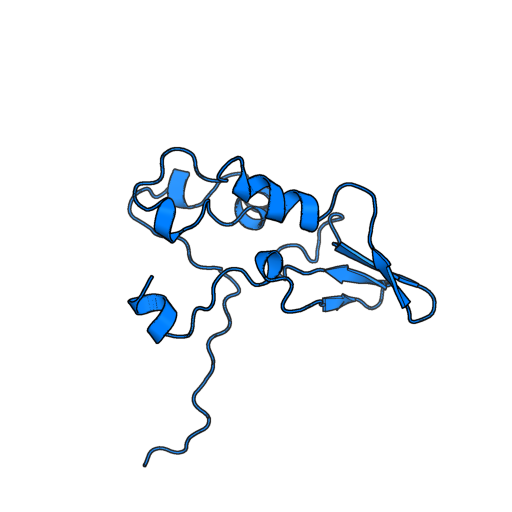1.00 89.19 88 LEU A O 1
ATOM 668 N N . VAL A 1 89 ? 9.454 -0.009 2.486 1.00 89.00 89 VAL A N 1
ATOM 669 C CA . VAL A 1 89 ? 10.061 -0.982 3.412 1.00 89.00 89 VAL A CA 1
ATOM 670 C C . VAL A 1 89 ? 11.526 -1.268 3.066 1.00 89.00 89 VAL A C 1
ATOM 672 O O . VAL A 1 89 ? 12.354 -1.421 3.958 1.00 89.00 89 VAL A O 1
ATOM 675 N N . MET A 1 90 ? 11.863 -1.333 1.777 1.00 86.94 90 MET A N 1
ATOM 676 C CA . MET A 1 90 ? 13.202 -1.683 1.286 1.00 86.94 90 MET A CA 1
ATOM 677 C C . MET A 1 90 ? 14.070 -0.456 0.971 1.00 86.94 90 MET A C 1
ATOM 679 O O . MET A 1 90 ? 15.244 -0.611 0.640 1.00 86.94 90 MET A O 1
ATOM 683 N N . GLY A 1 91 ? 13.502 0.753 1.011 1.00 87.62 91 GLY A N 1
ATOM 684 C CA . GLY A 1 91 ? 14.171 2.012 0.659 1.00 87.62 91 GLY A CA 1
ATOM 685 C C . GLY A 1 91 ? 14.370 2.242 -0.844 1.00 87.62 91 GLY A C 1
ATOM 686 O O . GLY A 1 91 ? 14.902 3.277 -1.237 1.00 87.62 91 GLY A O 1
ATOM 687 N N . GLN A 1 92 ? 13.970 1.292 -1.694 1.00 84.25 92 GLN A N 1
ATOM 688 C CA . GLN A 1 92 ? 14.099 1.366 -3.150 1.00 84.25 92 GLN A CA 1
ATOM 689 C C . GLN A 1 92 ? 13.144 0.392 -3.846 1.00 84.25 92 GLN A C 1
ATOM 691 O O . GLN A 1 92 ? 12.779 -0.647 -3.295 1.00 84.25 92 GLN A O 1
ATOM 696 N N . ALA A 1 93 ? 12.757 0.702 -5.084 1.00 79.69 93 ALA A N 1
ATOM 697 C CA . ALA A 1 93 ? 11.986 -0.219 -5.915 1.00 79.69 93 ALA A CA 1
ATOM 698 C C . ALA A 1 93 ? 12.876 -1.356 -6.448 1.00 79.69 93 ALA A C 1
ATOM 700 O O . ALA A 1 93 ? 13.967 -1.090 -6.951 1.00 79.69 93 ALA A O 1
ATOM 701 N N . SER A 1 94 ? 12.396 -2.609 -6.443 1.00 77.06 94 SER A N 1
ATOM 702 C CA . SER A 1 94 ? 13.199 -3.763 -6.906 1.00 77.06 94 SER A CA 1
ATOM 703 C C . SER A 1 94 ? 13.782 -3.597 -8.314 1.00 77.06 94 SER A C 1
ATOM 705 O O . SER A 1 94 ? 14.940 -3.923 -8.552 1.00 77.06 94 SER A O 1
ATOM 707 N N . CYS A 1 95 ? 13.009 -3.041 -9.250 1.00 76.12 95 CYS A N 1
ATOM 708 C CA . CYS A 1 95 ? 13.464 -2.848 -10.633 1.00 76.12 95 CYS A CA 1
ATOM 709 C C . CYS A 1 95 ? 14.430 -1.665 -10.828 1.00 76.12 95 CYS A C 1
ATOM 711 O O . CYS A 1 95 ? 14.906 -1.459 -11.941 1.00 76.12 95 CYS A O 1
ATOM 713 N N . ALA A 1 96 ? 14.716 -0.882 -9.780 1.00 77.44 96 ALA A N 1
ATOM 714 C CA . ALA A 1 96 ? 15.814 0.084 -9.802 1.00 77.44 96 ALA A CA 1
ATOM 715 C C . ALA A 1 96 ? 17.174 -0.601 -9.580 1.00 77.44 96 ALA A C 1
ATOM 717 O O . ALA A 1 96 ? 18.173 -0.149 -10.129 1.00 77.44 96 ALA A O 1
ATOM 718 N N . VAL A 1 97 ? 17.200 -1.690 -8.803 1.00 78.44 97 VAL A N 1
ATOM 719 C CA . VAL A 1 97 ? 18.412 -2.477 -8.516 1.00 78.44 97 VAL A CA 1
ATOM 720 C C . VAL A 1 97 ? 18.653 -3.517 -9.602 1.00 78.44 97 VAL A C 1
ATOM 722 O O . VAL A 1 97 ? 19.772 -3.679 -10.071 1.00 78.44 97 VAL A O 1
ATOM 725 N N . GLU A 1 98 ? 17.585 -4.191 -10.022 1.00 79.62 98 GLU A N 1
ATOM 726 C CA . GLU A 1 98 ? 17.627 -5.281 -10.991 1.00 79.62 98 GLU A CA 1
ATOM 727 C C . GLU A 1 98 ? 16.789 -4.884 -12.221 1.00 79.62 98 GLU A C 1
ATOM 729 O O . GLU A 1 98 ? 15.575 -5.101 -12.253 1.00 79.62 98 GLU A O 1
ATOM 734 N N . PRO A 1 99 ? 17.381 -4.245 -13.246 1.00 75.00 99 PRO A N 1
ATOM 735 C CA . PRO A 1 99 ? 16.618 -3.670 -14.357 1.00 75.00 99 PRO A CA 1
ATOM 736 C C . PRO A 1 99 ? 15.970 -4.724 -15.269 1.00 75.00 99 PRO A C 1
ATOM 738 O O . PRO A 1 99 ? 15.036 -4.407 -16.012 1.00 75.00 99 PRO A O 1
ATOM 741 N N . ASP A 1 100 ? 16.444 -5.970 -15.206 1.00 77.81 100 ASP A N 1
ATOM 742 C CA . ASP A 1 100 ? 15.978 -7.076 -16.044 1.00 77.81 100 ASP A CA 1
ATOM 743 C C . ASP A 1 100 ? 14.852 -7.904 -15.399 1.00 77.81 100 ASP A C 1
ATOM 745 O O . ASP A 1 100 ? 14.348 -8.845 -16.017 1.00 77.81 100 ASP A O 1
ATOM 749 N N . ILE A 1 101 ? 14.400 -7.545 -14.188 1.00 76.00 101 ILE A N 1
ATOM 750 C CA . ILE A 1 101 ? 13.275 -8.215 -13.522 1.00 76.00 101 ILE A CA 1
ATOM 751 C C . ILE A 1 101 ? 12.000 -7.370 -13.544 1.00 76.00 101 ILE A C 1
ATOM 753 O O . ILE A 1 101 ? 12.009 -6.141 -13.468 1.00 76.00 101 ILE A O 1
ATOM 757 N N . VAL A 1 102 ? 10.860 -8.062 -13.578 1.00 76.00 102 VAL A N 1
ATOM 758 C CA . VAL A 1 102 ? 9.543 -7.457 -13.361 1.00 76.00 102 VAL A CA 1
ATOM 759 C C . VAL A 1 102 ? 9.049 -7.896 -11.987 1.00 76.00 102 VAL A C 1
ATOM 761 O O . VAL A 1 102 ? 8.734 -9.078 -11.830 1.00 76.00 102 VAL A O 1
ATOM 764 N N . PRO A 1 103 ? 8.975 -6.997 -10.989 1.00 76.81 103 PRO A N 1
ATOM 765 C CA . PRO A 1 103 ? 8.542 -7.393 -9.660 1.00 76.81 103 PRO A CA 1
ATOM 766 C C . PRO A 1 103 ? 7.046 -7.728 -9.668 1.00 76.81 103 PRO A C 1
ATOM 768 O O . PRO A 1 103 ? 6.205 -6.911 -10.051 1.00 76.81 103 PRO A O 1
ATOM 771 N N . VAL A 1 104 ? 6.719 -8.938 -9.220 1.00 82.69 104 VAL A N 1
ATOM 772 C CA . VAL A 1 104 ? 5.368 -9.319 -8.787 1.00 82.69 104 VAL A CA 1
ATOM 773 C C . VAL A 1 104 ? 5.242 -9.089 -7.282 1.00 82.69 104 VAL A C 1
ATOM 775 O O . VAL A 1 104 ? 6.244 -9.002 -6.573 1.00 82.69 104 VAL A O 1
ATOM 778 N N . CYS A 1 105 ? 4.014 -8.970 -6.773 1.00 85.56 105 CYS A N 1
ATOM 779 C CA . CYS A 1 105 ? 3.803 -8.819 -5.335 1.00 85.56 105 CYS A CA 1
ATOM 780 C C . CYS A 1 105 ? 4.422 -10.007 -4.575 1.00 85.56 105 CYS A C 1
ATOM 782 O O . CYS A 1 105 ? 4.049 -11.152 -4.818 1.00 85.56 105 CYS A O 1
ATOM 784 N N . ARG A 1 106 ? 5.317 -9.737 -3.615 1.00 83.12 106 ARG A N 1
ATOM 785 C CA . ARG A 1 106 ? 5.957 -10.765 -2.767 1.00 83.12 106 ARG A CA 1
ATOM 786 C C . ARG A 1 106 ? 4.964 -11.565 -1.925 1.00 83.12 106 ARG A C 1
ATOM 788 O O . ARG A 1 106 ? 5.243 -12.693 -1.546 1.00 83.12 106 ARG A O 1
ATOM 795 N N . LEU A 1 107 ? 3.813 -10.963 -1.636 1.00 85.44 107 LEU A N 1
ATOM 796 C CA . LEU A 1 107 ? 2.713 -11.568 -0.886 1.00 85.44 107 LEU A CA 1
ATOM 797 C C . LEU A 1 107 ? 1.556 -11.969 -1.807 1.00 85.44 107 LEU A C 1
ATOM 799 O O . LEU A 1 107 ? 0.404 -12.049 -1.374 1.00 85.44 107 LEU A O 1
ATOM 803 N N . TRP A 1 108 ? 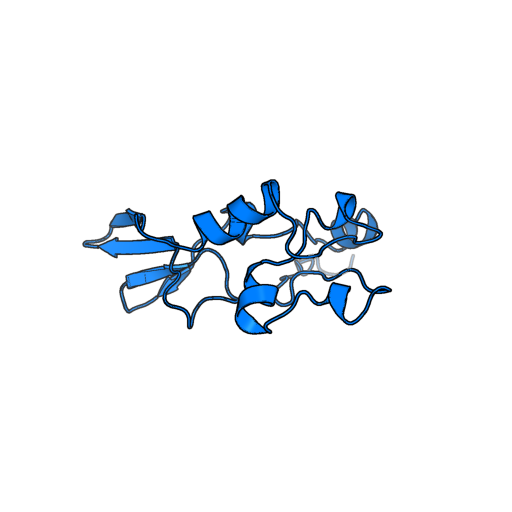1.842 -12.175 -3.095 1.00 84.38 108 TRP A N 1
ATOM 804 C CA . TRP A 1 108 ? 0.881 -12.762 -4.012 1.00 84.38 108 TRP A CA 1
ATOM 805 C C . TRP A 1 108 ? 0.477 -14.150 -3.508 1.00 84.38 108 TRP A C 1
ATOM 807 O O . TRP A 1 108 ? 1.314 -15.004 -3.227 1.00 84.38 108 TRP A O 1
ATOM 817 N N . LYS A 1 109 ? -0.833 -14.354 -3.391 1.00 76.00 109 LYS A N 1
ATOM 818 C CA . LYS A 1 109 ? -1.443 -15.648 -3.107 1.00 76.00 109 LYS A CA 1
ATOM 819 C C . LYS A 1 109 ? -1.946 -16.220 -4.428 1.00 76.00 109 LYS A C 1
ATOM 821 O O . LYS A 1 109 ? -2.753 -15.568 -5.093 1.00 76.00 109 LYS A O 1
ATOM 826 N N . ALA A 1 110 ? -1.448 -17.391 -4.805 1.00 73.19 110 ALA A N 1
ATOM 827 C CA . ALA A 1 110 ? -1.959 -18.138 -5.946 1.00 73.19 110 ALA A CA 1
ATOM 828 C C . ALA A 1 110 ? -3.162 -18.983 -5.511 1.00 73.19 110 ALA A C 1
ATOM 830 O O . ALA A 1 110 ? -3.154 -19.564 -4.422 1.00 73.19 110 ALA A O 1
ATOM 831 N N . ASP A 1 111 ? -4.183 -19.049 -6.361 1.00 71.88 111 ASP A N 1
ATOM 832 C CA . ASP A 1 111 ? -5.295 -19.971 -6.163 1.00 71.88 111 ASP A CA 1
ATOM 833 C C . ASP A 1 111 ? -4.793 -21.393 -6.460 1.00 71.88 111 ASP A C 1
ATOM 835 O O . ASP A 1 111 ? -4.236 -21.651 -7.527 1.00 71.88 111 ASP A O 1
ATOM 839 N N . ILE A 1 112 ? -4.971 -22.324 -5.520 1.00 73.44 112 ILE A N 1
ATOM 840 C CA . ILE A 1 112 ? -4.726 -23.747 -5.780 1.00 73.44 112 ILE A CA 1
ATOM 841 C C . ILE A 1 112 ? -6.011 -24.309 -6.395 1.00 73.44 112 ILE A C 1
ATOM 843 O O . ILE A 1 112 ? -7.057 -24.224 -5.744 1.00 73.44 112 ILE A O 1
ATOM 847 N N . PRO A 1 113 ? -5.980 -24.879 -7.615 1.00 69.94 113 PRO A N 1
ATOM 848 C CA . PRO A 1 113 ? -7.144 -25.544 -8.181 1.00 69.94 113 PRO A CA 1
ATOM 849 C C . PRO A 1 113 ? -7.612 -26.641 -7.223 1.00 69.94 113 PRO A C 1
ATOM 851 O O . PRO A 1 113 ? -6.879 -27.582 -6.936 1.00 69.94 113 PRO A O 1
ATOM 854 N N . THR A 1 114 ? -8.833 -26.522 -6.711 1.00 75.00 114 THR A N 1
ATOM 855 C CA . THR A 1 114 ? -9.425 -27.505 -5.790 1.00 75.00 114 THR A CA 1
ATOM 856 C C . THR A 1 114 ? -10.036 -28.707 -6.518 1.00 75.00 114 THR A C 1
ATOM 858 O O . THR A 1 114 ? -10.684 -29.546 -5.896 1.00 75.00 114 THR A O 1
ATOM 861 N N . GLY A 1 115 ? -9.832 -28.811 -7.835 1.00 63.03 115 GLY A N 1
ATOM 862 C CA . GLY A 1 115 ? -10.231 -29.973 -8.616 1.00 63.03 115 GLY A CA 1
ATOM 863 C C . GLY A 1 115 ? -9.294 -31.145 -8.347 1.00 63.03 115 GLY A C 1
ATOM 864 O O . GLY A 1 115 ? -8.092 -31.044 -8.585 1.00 63.03 115 GLY A O 1
ATOM 865 N N . LEU A 1 116 ? -9.849 -32.264 -7.875 1.00 54.97 116 LEU A N 1
ATOM 866 C CA . LEU A 1 116 ? -9.187 -33.564 -7.990 1.00 54.97 116 LEU A CA 1
ATOM 867 C C . LEU A 1 116 ? -8.763 -33.770 -9.456 1.00 54.97 116 LEU A C 1
ATOM 869 O O . LEU A 1 116 ? -9.534 -33.395 -10.345 1.00 54.97 116 LEU A O 1
ATOM 873 N N . PRO A 1 117 ? -7.573 -34.337 -9.722 1.00 55.91 117 PRO A N 1
ATOM 874 C CA . PRO A 1 117 ? -7.153 -34.617 -11.088 1.00 55.91 117 PRO A CA 1
ATOM 875 C C . PRO A 1 117 ? -8.197 -35.522 -11.757 1.00 55.91 117 PRO A C 1
ATOM 877 O O . PRO A 1 117 ? -8.481 -36.609 -11.252 1.00 55.91 117 PRO A O 1
ATOM 880 N N . THR A 1 118 ? -8.798 -35.035 -12.845 1.00 53.47 118 THR A N 1
ATOM 881 C CA . THR A 1 118 ? -9.584 -35.841 -13.791 1.00 53.47 118 THR A CA 1
ATOM 882 C C . THR A 1 118 ? -8.665 -36.637 -14.693 1.00 53.47 118 THR A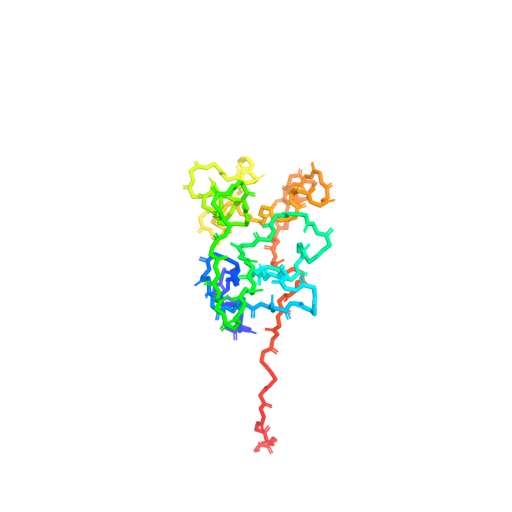 C 1
ATOM 884 O O . THR A 1 118 ? -7.693 -36.014 -15.184 1.00 53.47 118 THR A O 1
#

Secondary structure (DSSP, 8-state):
-HHHHHTT----HHHHT---EE-TTSEEES-TTSTTSS--SEEEETTEEEE--SS-HHHHHHHTTTS-SSSS-TTHHHHTT--HHHHHHHSS-HHHH-TT--PPPTTPPPPPP-PPP-

Sequence (118 aa):
MARYAADGYRGCIGRMLDRISIFPDGRAYVCSFLFDTDLHFANMVDGQVVLNKGTNEFDLFTRVLRTASCGSCRVGSACMGGCPAEELVMGQASCAVEPDIVPVCRLWKADIPTGLPT